Protein AF-A0A7E5WV47-F1 (afdb_monomer)

Structure (mmCIF, N/CA/C/O backbone):
data_AF-A0A7E5WV47-F1
#
_entry.id   AF-A0A7E5WV47-F1
#
loop_
_atom_site.group_PDB
_atom_site.id
_atom_site.type_symbol
_atom_site.label_atom_id
_atom_site.label_alt_id
_atom_site.label_comp_id
_atom_site.label_asym_id
_atom_site.label_entity_id
_atom_site.label_seq_id
_atom_site.pdbx_PDB_ins_code
_atom_site.Cartn_x
_atom_site.Cartn_y
_atom_site.Cartn_z
_atom_site.occupancy
_atom_site.B_iso_or_equiv
_atom_site.auth_seq_id
_atom_site.auth_comp_id
_atom_site.auth_asym_id
_atom_site.auth_atom_id
_atom_site.pdbx_PDB_model_num
ATOM 1 N N . MET A 1 1 ? 5.918 6.253 -35.287 1.00 53.53 1 MET A N 1
ATOM 2 C CA . MET A 1 1 ? 6.809 5.455 -34.422 1.00 53.53 1 MET A CA 1
ATOM 3 C C . MET A 1 1 ? 7.359 6.365 -33.346 1.00 53.53 1 MET A C 1
ATOM 5 O O . MET A 1 1 ? 7.856 7.435 -33.675 1.00 53.53 1 MET A O 1
ATOM 9 N N . SER A 1 2 ? 7.176 5.995 -32.082 1.00 70.31 2 SER A N 1
ATOM 10 C CA . SER A 1 2 ? 7.809 6.669 -30.947 1.00 70.31 2 SER A CA 1
ATOM 11 C C . SER A 1 2 ? 9.327 6.561 -31.100 1.00 70.31 2 SER A C 1
ATOM 13 O O . SER A 1 2 ? 9.823 5.461 -31.298 1.00 70.31 2 SER A O 1
ATOM 15 N N . ASP A 1 3 ? 10.063 7.667 -31.017 1.00 86.12 3 ASP A N 1
ATOM 16 C CA . ASP A 1 3 ? 11.532 7.622 -30.970 1.00 86.12 3 ASP A CA 1
ATOM 17 C C . ASP A 1 3 ? 11.979 7.031 -29.619 1.00 86.12 3 ASP A C 1
ATOM 19 O O . ASP A 1 3 ? 11.410 7.391 -28.580 1.00 86.12 3 ASP A O 1
ATOM 23 N N . ILE A 1 4 ? 12.997 6.165 -29.600 1.00 85.12 4 ILE A N 1
ATOM 24 C CA . ILE A 1 4 ? 13.515 5.497 -28.393 1.00 85.12 4 ILE A CA 1
ATOM 25 C C . ILE A 1 4 ? 13.884 6.516 -27.306 1.00 85.12 4 ILE A C 1
ATOM 27 O O . ILE A 1 4 ? 13.616 6.330 -26.118 1.00 85.12 4 ILE A O 1
ATOM 31 N N . LYS A 1 5 ? 14.371 7.692 -27.720 1.00 88.62 5 LYS A N 1
ATOM 32 C CA . LYS A 1 5 ? 14.681 8.817 -26.831 1.00 88.62 5 LYS A CA 1
ATOM 33 C C . LYS A 1 5 ? 13.447 9.350 -26.100 1.00 88.62 5 LYS A C 1
ATOM 35 O O . LYS A 1 5 ? 13.536 9.791 -24.953 1.00 88.62 5 LYS A O 1
ATOM 40 N N . SER A 1 6 ? 12.288 9.334 -26.756 1.00 91.62 6 SER A N 1
ATOM 41 C CA . SER A 1 6 ? 11.016 9.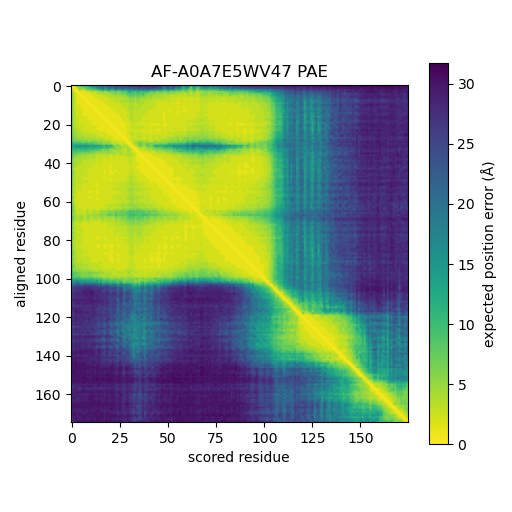731 -26.149 1.00 91.62 6 SER A CA 1
ATOM 42 C C . SER A 1 6 ? 10.522 8.697 -25.131 1.00 91.62 6 SER A C 1
ATOM 44 O O . SER A 1 6 ? 10.007 9.087 -24.080 1.00 91.62 6 SER A O 1
ATOM 46 N N . LEU A 1 7 ? 10.745 7.404 -25.390 1.00 92.44 7 LEU A N 1
ATOM 47 C CA . LEU A 1 7 ? 10.403 6.312 -24.475 1.00 92.44 7 LEU A CA 1
ATOM 48 C C . LEU A 1 7 ? 11.278 6.344 -23.218 1.00 92.44 7 LEU A C 1
ATOM 50 O O . LEU A 1 7 ? 10.746 6.317 -22.110 1.00 92.44 7 LEU A O 1
ATOM 54 N N . ILE A 1 8 ? 12.586 6.576 -23.366 1.00 92.88 8 ILE A N 1
ATOM 55 C CA . ILE A 1 8 ? 13.517 6.753 -22.237 1.00 92.88 8 ILE A CA 1
ATOM 56 C C . ILE A 1 8 ? 13.063 7.893 -21.311 1.00 92.88 8 ILE A C 1
ATOM 58 O O . ILE A 1 8 ? 13.056 7.748 -20.087 1.00 92.88 8 ILE A O 1
ATOM 62 N N . LYS A 1 9 ? 12.627 9.030 -21.874 1.00 95.00 9 LYS A N 1
ATOM 63 C CA . LYS A 1 9 ? 12.100 10.156 -21.078 1.00 95.00 9 LYS A CA 1
ATOM 64 C C . LYS A 1 9 ? 10.822 9.787 -20.323 1.00 95.00 9 LYS A C 1
ATOM 66 O O . LYS A 1 9 ? 10.674 10.150 -19.156 1.00 95.00 9 LYS A O 1
ATOM 71 N N . LYS A 1 10 ? 9.900 9.069 -20.970 1.00 95.25 10 LYS A N 1
ATOM 72 C CA . LYS A 1 10 ? 8.672 8.581 -20.325 1.00 95.25 10 LYS A CA 1
ATOM 73 C C . LYS A 1 10 ? 8.998 7.603 -19.190 1.00 95.25 10 LYS A C 1
ATOM 75 O O . LYS A 1 10 ? 8.472 7.777 -18.092 1.00 95.25 10 LYS A O 1
ATOM 80 N N . ARG A 1 11 ? 9.929 6.666 -19.403 1.00 95.31 11 ARG A N 1
ATOM 81 C CA . ARG A 1 11 ? 10.428 5.756 -18.362 1.00 95.31 11 ARG A CA 1
ATOM 82 C C . ARG A 1 11 ? 11.006 6.512 -17.172 1.00 95.31 11 ARG A C 1
ATOM 84 O O . ARG A 1 11 ? 10.647 6.227 -16.034 1.00 95.31 11 ARG A O 1
ATOM 91 N N . ALA A 1 12 ? 11.846 7.515 -17.420 1.00 95.38 12 ALA A N 1
ATOM 92 C CA . ALA A 1 12 ? 12.413 8.344 -16.359 1.00 95.38 12 ALA A CA 1
ATOM 93 C C . ALA A 1 12 ? 11.322 9.043 -15.526 1.00 95.38 12 ALA A C 1
ATOM 95 O O . ALA A 1 12 ? 11.417 9.097 -14.302 1.00 95.38 12 ALA A O 1
ATOM 96 N N . SER A 1 13 ? 10.249 9.519 -16.167 1.00 96.25 13 SER A N 1
ATOM 97 C CA . SER A 1 13 ? 9.098 10.104 -15.467 1.00 96.25 13 SER A CA 1
ATOM 98 C C . SER A 1 13 ? 8.360 9.087 -14.587 1.00 96.25 13 SER A C 1
ATOM 100 O O . SER A 1 13 ? 7.992 9.408 -13.456 1.00 96.25 13 SER A O 1
ATOM 102 N N . ILE A 1 14 ? 8.174 7.857 -15.071 1.00 96.25 14 ILE A N 1
ATOM 103 C CA . ILE A 1 14 ? 7.572 6.758 -14.305 1.00 96.25 14 ILE A CA 1
ATOM 104 C C . ILE A 1 14 ? 8.450 6.404 -13.093 1.00 96.25 14 ILE A C 1
ATOM 106 O O . ILE A 1 14 ? 7.949 6.389 -11.968 1.00 96.25 14 ILE A O 1
ATOM 110 N N . LYS A 1 15 ? 9.762 6.211 -13.293 1.00 96.75 15 LYS A N 1
ATOM 111 C CA . LYS A 1 15 ? 10.729 5.951 -12.209 1.00 96.75 15 LYS A CA 1
ATOM 112 C C . LYS A 1 15 ? 10.698 7.063 -11.156 1.00 96.75 15 LYS A C 1
ATOM 114 O O . LYS A 1 15 ? 10.634 6.774 -9.966 1.00 96.75 15 LYS A O 1
ATOM 119 N N . ALA A 1 16 ? 10.635 8.329 -11.575 1.00 96.94 16 ALA A N 1
ATOM 120 C CA . ALA A 1 16 ? 10.546 9.462 -10.655 1.00 96.94 16 ALA A CA 1
ATOM 121 C C . ALA A 1 16 ? 9.286 9.425 -9.772 1.00 96.94 16 ALA A C 1
ATOM 123 O O . ALA A 1 16 ? 9.362 9.742 -8.585 1.00 96.94 16 ALA A O 1
ATOM 124 N N . LYS A 1 17 ? 8.133 9.006 -10.312 1.00 96.69 17 LYS A N 1
ATOM 125 C CA . LYS A 1 17 ? 6.903 8.829 -9.518 1.00 96.69 17 LYS A CA 1
ATOM 126 C C . LYS A 1 17 ? 7.055 7.721 -8.476 1.00 96.69 17 LYS A C 1
ATOM 128 O O . LYS A 1 17 ? 6.617 7.899 -7.341 1.00 96.69 17 LYS A O 1
ATOM 133 N N . LEU A 1 18 ? 7.723 6.621 -8.830 1.00 96.69 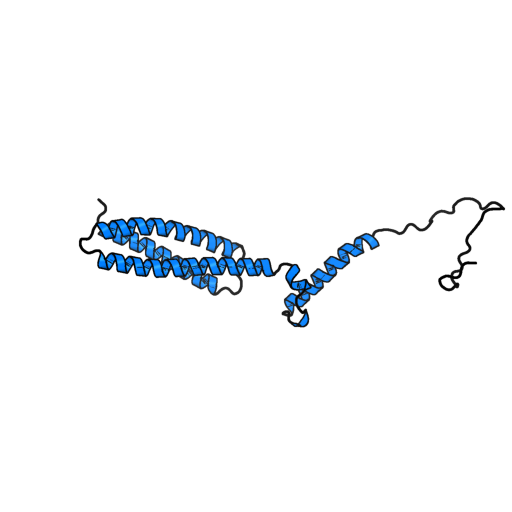18 LEU A N 1
ATOM 134 C CA . LEU A 1 18 ? 8.043 5.554 -7.882 1.00 96.69 18 LEU A CA 1
ATOM 135 C C . LEU A 1 18 ? 8.958 6.067 -6.755 1.00 96.69 18 LEU A C 1
ATOM 137 O O . LEU A 1 18 ? 8.697 5.815 -5.579 1.00 96.69 18 LEU A O 1
ATOM 141 N N . THR A 1 19 ? 9.975 6.869 -7.086 1.00 96.31 19 THR A N 1
ATOM 142 C CA . THR A 1 19 ? 10.854 7.509 -6.094 1.00 96.31 19 THR A CA 1
ATOM 143 C C . THR A 1 19 ? 10.090 8.460 -5.171 1.00 96.31 19 THR A C 1
ATOM 145 O O . THR A 1 19 ? 10.287 8.429 -3.959 1.00 96.31 19 THR A O 1
ATOM 148 N N . GLN A 1 20 ? 9.177 9.277 -5.706 1.00 96.38 20 GLN A N 1
ATOM 149 C CA . GLN A 1 20 ? 8.332 10.163 -4.895 1.00 96.38 20 GLN A CA 1
ATOM 150 C C . GLN A 1 20 ? 7.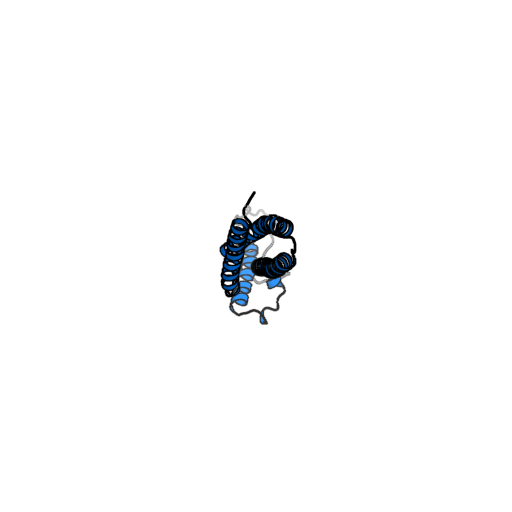454 9.377 -3.915 1.00 96.38 20 GLN A C 1
ATOM 152 O O . GLN A 1 20 ? 7.308 9.773 -2.756 1.00 96.38 20 GLN A O 1
ATOM 157 N N . PHE A 1 21 ? 6.898 8.246 -4.357 1.00 97.25 21 PHE A N 1
ATOM 158 C CA . PHE A 1 21 ? 6.126 7.363 -3.489 1.00 97.25 21 PHE A CA 1
ATOM 159 C C . PHE A 1 21 ? 6.990 6.719 -2.400 1.00 97.25 21 PHE A C 1
ATOM 161 O O . PHE A 1 21 ? 6.576 6.691 -1.243 1.00 97.25 21 PHE A O 1
ATOM 168 N N . SER A 1 22 ? 8.210 6.290 -2.735 1.00 96.25 22 SER A N 1
ATOM 169 C CA . SER A 1 22 ? 9.191 5.794 -1.761 1.00 96.25 22 SER A CA 1
ATOM 170 C C . SER A 1 22 ? 9.475 6.814 -0.658 1.00 96.25 22 SER A C 1
ATOM 172 O O . SER A 1 22 ? 9.344 6.502 0.527 1.00 96.25 22 SER A O 1
ATOM 174 N N . SER A 1 23 ? 9.771 8.063 -1.032 1.00 95.12 23 SER A N 1
ATOM 175 C CA . SER A 1 23 ? 10.005 9.149 -0.074 1.00 95.12 23 SER A CA 1
ATOM 176 C C . SER A 1 23 ? 8.803 9.379 0.841 1.00 95.12 23 SER A C 1
ATOM 178 O O . SER A 1 23 ? 8.969 9.519 2.051 1.00 95.12 23 SER A O 1
ATOM 180 N N . TYR A 1 24 ? 7.589 9.364 0.287 1.00 94.94 24 TYR A N 1
ATOM 181 C CA . TYR A 1 24 ? 6.367 9.486 1.079 1.00 94.94 24 TYR A CA 1
ATOM 182 C C . TYR A 1 24 ? 6.176 8.316 2.053 1.00 94.94 24 TYR A C 1
ATOM 184 O O . TYR A 1 24 ? 5.911 8.540 3.232 1.00 94.94 24 TYR A O 1
ATOM 192 N N . LEU A 1 25 ? 6.345 7.073 1.591 1.00 93.88 25 LEU A N 1
ATOM 193 C CA . LEU A 1 25 ? 6.210 5.895 2.449 1.00 93.88 25 LEU A CA 1
ATOM 194 C C . LEU A 1 25 ? 7.229 5.884 3.583 1.00 93.88 25 LEU A C 1
ATOM 196 O O . LEU A 1 25 ? 6.899 5.442 4.677 1.00 93.88 25 LEU A O 1
ATOM 200 N N . ASN A 1 26 ? 8.451 6.360 3.350 1.00 92.25 26 ASN A N 1
ATOM 201 C CA . ASN A 1 26 ? 9.454 6.447 4.409 1.00 92.25 26 ASN A CA 1
ATOM 202 C C . ASN A 1 26 ? 9.015 7.409 5.517 1.00 92.25 26 ASN A C 1
ATOM 204 O O . ASN A 1 26 ? 9.129 7.059 6.687 1.00 92.25 26 ASN A O 1
ATOM 208 N N . ILE A 1 27 ? 8.427 8.555 5.160 1.00 89.88 27 ILE A N 1
ATOM 209 C CA . ILE A 1 27 ? 7.837 9.485 6.135 1.00 89.88 27 ILE A CA 1
ATOM 210 C C . ILE A 1 27 ? 6.683 8.806 6.883 1.00 89.88 27 ILE A C 1
ATOM 212 O O . ILE A 1 27 ? 6.640 8.846 8.110 1.00 89.88 27 ILE A O 1
ATOM 216 N N . ALA A 1 28 ? 5.785 8.130 6.161 1.00 89.00 28 ALA A N 1
ATOM 217 C CA . ALA A 1 28 ? 4.640 7.440 6.756 1.00 89.00 28 ALA A CA 1
ATOM 218 C C . ALA A 1 28 ? 5.056 6.308 7.716 1.00 89.00 28 ALA A C 1
ATOM 220 O O . ALA A 1 28 ? 4.423 6.116 8.750 1.00 89.00 28 ALA A O 1
ATOM 221 N N . LYS A 1 29 ? 6.140 5.581 7.411 1.00 87.06 29 LYS A N 1
ATOM 222 C CA . LYS A 1 29 ? 6.719 4.541 8.281 1.00 87.06 29 LYS A CA 1
ATOM 223 C C . LYS A 1 29 ? 7.343 5.105 9.555 1.00 87.06 29 LYS A C 1
ATOM 225 O O . LYS A 1 29 ? 7.415 4.393 10.550 1.00 87.06 29 LYS A O 1
ATOM 230 N N . SER A 1 30 ? 7.834 6.342 9.520 1.00 84.31 30 SER A N 1
ATOM 231 C CA . SER A 1 30 ? 8.399 7.004 10.698 1.00 84.31 30 SER A CA 1
ATOM 232 C C . SER A 1 30 ? 7.331 7.481 11.686 1.00 84.31 30 SER A C 1
ATOM 234 O O . SER A 1 30 ? 7.669 7.815 12.819 1.00 84.31 30 SER A O 1
ATOM 236 N N . CYS A 1 31 ? 6.056 7.520 11.290 1.00 78.69 31 CYS A N 1
ATOM 237 C CA . CYS A 1 31 ? 4.961 7.859 12.191 1.00 78.69 31 CYS A CA 1
ATOM 238 C C . CYS A 1 31 ? 4.641 6.681 13.130 1.00 78.69 31 CYS A C 1
ATOM 240 O O . CYS A 1 31 ? 4.387 5.570 12.673 1.00 78.69 31 CYS A O 1
ATOM 242 N N . GLU A 1 32 ? 4.603 6.940 14.442 1.00 72.38 32 GLU A N 1
ATOM 243 C CA . GLU A 1 32 ? 4.303 5.929 15.474 1.00 72.38 32 GLU A CA 1
ATOM 244 C C . GLU A 1 32 ? 2.870 5.377 15.357 1.00 72.38 32 GLU A C 1
ATOM 246 O O . GLU A 1 32 ? 2.634 4.192 15.590 1.00 72.38 32 GLU A O 1
ATOM 251 N N . GLN A 1 33 ? 1.922 6.219 14.932 1.00 80.50 33 GLN A N 1
ATOM 252 C CA . GLN A 1 33 ? 0.541 5.833 14.660 1.00 80.50 33 GLN A CA 1
ATOM 253 C C . GLN A 1 33 ? 0.008 6.593 13.441 1.00 80.50 33 GLN A C 1
ATOM 255 O O . GLN A 1 33 ? 0.036 7.824 13.411 1.00 80.50 33 GLN A O 1
ATOM 260 N N . LEU A 1 34 ? -0.487 5.862 12.439 1.00 83.62 34 LEU A N 1
ATOM 261 C CA . LEU A 1 34 ? -1.130 6.469 11.275 1.00 83.62 34 LEU A CA 1
ATOM 262 C C . LEU A 1 34 ? -2.586 6.820 11.580 1.00 83.62 34 LEU A C 1
ATOM 264 O O . LEU A 1 34 ? -3.339 5.996 12.103 1.00 83.62 34 LEU A O 1
ATOM 268 N N . SER A 1 35 ? -2.987 8.037 11.216 1.00 85.31 35 SER A N 1
ATOM 269 C CA . SER A 1 35 ? -4.391 8.443 11.246 1.00 85.31 35 SER A CA 1
ATOM 270 C C . SER A 1 35 ? -5.185 7.758 10.132 1.00 85.31 35 SER A C 1
ATOM 272 O O . SER A 1 35 ? -4.630 7.363 9.107 1.00 85.31 35 SER A O 1
ATOM 274 N N . GLU A 1 36 ? -6.505 7.663 10.294 1.00 87.00 36 GLU A N 1
ATOM 275 C CA . GLU A 1 36 ? -7.397 7.103 9.268 1.00 87.00 36 GLU A CA 1
ATOM 276 C C . GLU A 1 36 ? -7.247 7.820 7.915 1.00 87.00 36 GLU A C 1
ATOM 278 O O . GLU A 1 36 ? -7.182 7.177 6.869 1.00 87.00 36 GLU A O 1
ATOM 283 N N . VAL A 1 37 ? -7.073 9.146 7.934 1.00 89.06 37 VAL A N 1
ATOM 284 C CA . VAL A 1 37 ? -6.830 9.949 6.726 1.00 89.06 37 VAL A CA 1
ATOM 285 C C . VAL A 1 37 ? -5.516 9.554 6.048 1.00 89.06 37 VAL A C 1
ATOM 287 O O . VAL A 1 37 ? -5.472 9.424 4.827 1.00 89.06 37 VAL A O 1
ATOM 290 N N . GLN A 1 38 ? -4.451 9.323 6.821 1.00 90.19 38 GLN A N 1
AT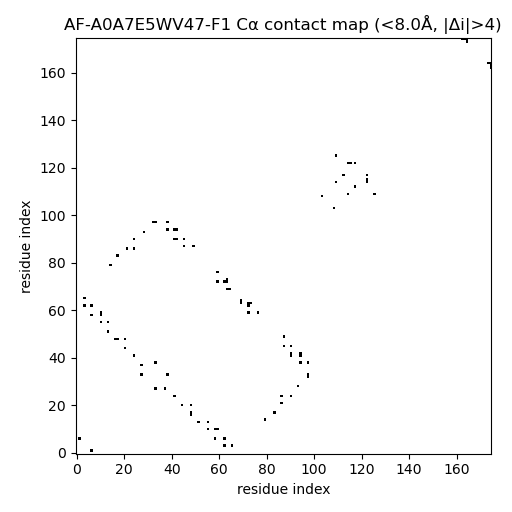OM 291 C CA . GLN A 1 38 ? -3.164 8.887 6.273 1.00 90.19 38 GLN A CA 1
ATOM 292 C C . GLN A 1 38 ? -3.243 7.471 5.692 1.00 90.19 38 GLN A C 1
ATOM 294 O O . GLN A 1 38 ? -2.632 7.207 4.662 1.00 90.19 38 GLN A O 1
ATOM 299 N N . ILE A 1 39 ? -4.020 6.571 6.303 1.00 91.31 39 ILE A N 1
ATOM 300 C CA . ILE A 1 39 ? -4.262 5.225 5.761 1.00 91.31 39 ILE A CA 1
ATOM 301 C C . ILE A 1 39 ? -4.923 5.324 4.379 1.00 91.31 39 ILE A C 1
ATOM 303 O O . ILE A 1 39 ? -4.433 4.724 3.421 1.00 91.31 39 ILE A O 1
ATOM 307 N N . VAL A 1 40 ? -5.979 6.133 4.255 1.00 93.00 40 VAL A N 1
ATOM 308 C CA . VAL A 1 40 ? -6.679 6.358 2.978 1.00 93.00 40 VAL A CA 1
ATOM 309 C C . VAL A 1 40 ? -5.761 7.010 1.937 1.00 93.00 40 VAL A C 1
ATOM 311 O O . VAL A 1 40 ? -5.787 6.639 0.764 1.00 93.00 40 VAL A O 1
ATOM 314 N N . GLU A 1 41 ? -4.907 7.954 2.341 1.00 94.31 41 GLU A N 1
ATOM 315 C CA . GLU A 1 41 ? -3.944 8.579 1.430 1.00 94.31 41 GLU A CA 1
ATOM 316 C C . GLU A 1 41 ? -2.916 7.565 0.895 1.00 94.31 41 GLU A C 1
ATOM 318 O O . GLU A 1 41 ? -2.640 7.541 -0.310 1.00 94.31 41 GLU A O 1
ATOM 323 N N . VAL A 1 42 ? -2.375 6.703 1.765 1.00 94.81 42 VAL A N 1
ATOM 324 C CA . VAL A 1 42 ? -1.454 5.629 1.364 1.00 94.81 42 VAL A CA 1
ATOM 325 C C . VAL A 1 42 ? -2.148 4.669 0.395 1.00 94.81 42 VAL A C 1
ATOM 327 O O . VAL A 1 42 ? -1.543 4.301 -0.609 1.00 94.81 42 VAL A O 1
ATOM 330 N N . GLU A 1 43 ? -3.410 4.308 0.638 1.00 95.94 43 GLU A N 1
ATOM 331 C CA . GLU A 1 43 ? -4.209 3.454 -0.256 1.00 95.94 43 GLU A CA 1
ATOM 332 C C . GLU A 1 43 ? -4.400 4.075 -1.641 1.00 95.94 43 GLU A C 1
ATOM 334 O O . GLU A 1 43 ? -4.168 3.418 -2.658 1.00 95.94 43 GLU A O 1
ATOM 339 N N . TYR A 1 44 ? -4.759 5.358 -1.701 1.00 95.69 44 TYR A N 1
ATOM 340 C CA . TYR A 1 44 ? -4.937 6.060 -2.969 1.00 95.69 44 TYR A CA 1
ATOM 341 C C . TYR A 1 44 ? -3.631 6.145 -3.773 1.00 95.69 44 TYR A C 1
ATOM 343 O O . TYR A 1 44 ? -3.602 5.892 -4.985 1.00 95.69 44 TYR A O 1
ATOM 351 N N . ARG A 1 45 ? -2.523 6.477 -3.099 1.00 97.06 45 ARG A N 1
ATOM 352 C CA . ARG A 1 45 ? -1.197 6.524 -3.729 1.00 97.06 45 ARG A CA 1
ATOM 353 C C . ARG A 1 45 ? -0.743 5.134 -4.176 1.00 97.06 45 ARG A C 1
ATOM 355 O O . ARG A 1 45 ? -0.215 5.018 -5.278 1.00 97.06 45 ARG A O 1
ATOM 362 N N . LEU A 1 46 ? -0.995 4.094 -3.380 1.00 97.06 46 LEU A N 1
ATOM 363 C CA . LEU A 1 46 ? -0.699 2.706 -3.736 1.00 97.06 46 LEU A CA 1
ATOM 364 C C . LEU A 1 46 ? -1.440 2.292 -5.009 1.00 97.06 46 LEU A C 1
ATOM 366 O O . LEU A 1 46 ? -0.796 1.854 -5.956 1.00 97.06 46 LEU A O 1
ATOM 370 N N . ASN A 1 47 ? -2.752 2.528 -5.080 1.00 96.94 47 ASN A N 1
ATOM 371 C CA . ASN A 1 47 ? -3.538 2.245 -6.281 1.00 96.94 47 ASN A CA 1
ATOM 372 C C . ASN A 1 47 ? -3.009 3.020 -7.504 1.00 96.94 47 ASN A C 1
ATOM 374 O O . ASN A 1 47 ? -2.955 2.504 -8.618 1.00 96.94 47 ASN A O 1
ATOM 378 N N . THR A 1 48 ? -2.562 4.264 -7.314 1.00 96.25 48 THR A N 1
ATOM 379 C CA . THR A 1 48 ? -1.941 5.047 -8.397 1.00 96.25 48 THR A CA 1
ATOM 380 C C . THR A 1 48 ? -0.645 4.403 -8.903 1.00 96.25 48 THR A C 1
ATOM 382 O O . THR A 1 48 ? -0.378 4.438 -10.104 1.00 96.25 48 THR A O 1
ATOM 385 N N . ILE A 1 49 ? 0.158 3.827 -8.004 1.00 96.69 49 ILE A N 1
ATOM 386 C CA . ILE A 1 49 ? 1.410 3.136 -8.332 1.00 96.69 49 ILE A CA 1
ATOM 387 C C . ILE A 1 49 ? 1.151 1.779 -8.991 1.00 96.69 49 ILE A C 1
ATOM 389 O O . ILE A 1 49 ? 1.828 1.458 -9.963 1.00 96.69 49 ILE A O 1
ATOM 393 N N . GLU A 1 50 ? 0.140 1.034 -8.545 1.00 96.00 50 GLU A N 1
ATOM 394 C CA . GLU A 1 50 ? -0.284 -0.221 -9.181 1.00 96.00 50 GLU A CA 1
ATOM 395 C C . GLU A 1 50 ? -0.710 0.021 -10.640 1.00 96.00 50 GLU A C 1
ATOM 397 O O . GLU A 1 50 ? -0.153 -0.581 -11.550 1.00 96.00 50 GLU A O 1
ATOM 402 N N . ASN A 1 51 ? -1.558 1.024 -10.899 1.00 94.62 51 ASN A N 1
ATOM 403 C CA . ASN A 1 51 ? -1.943 1.411 -12.268 1.00 94.62 51 ASN A CA 1
ATOM 404 C C . ASN A 1 51 ? -0.782 1.985 -13.111 1.00 94.62 51 ASN A C 1
ATOM 406 O O . ASN A 1 51 ? -0.887 2.136 -14.332 1.00 94.62 51 ASN A O 1
ATOM 410 N N . LEU A 1 52 ? 0.299 2.429 -12.468 1.00 94.75 52 LEU A N 1
ATOM 411 C CA . LEU A 1 52 ? 1.488 2.944 -13.143 1.00 94.75 52 LEU A CA 1
ATOM 412 C C . LEU A 1 52 ? 2.410 1.809 -13.598 1.00 94.75 52 LEU A C 1
ATOM 414 O O . LEU A 1 52 ? 3.102 1.997 -14.599 1.00 94.75 52 LEU A O 1
ATOM 418 N N . TYR A 1 53 ? 2.381 0.655 -12.925 1.00 96.62 53 TYR A N 1
ATOM 419 C CA . TYR A 1 53 ? 3.118 -0.534 -13.344 1.00 96.62 53 TYR A CA 1
ATOM 420 C C . TYR A 1 53 ? 2.645 -1.033 -14.709 1.00 96.62 53 TYR A C 1
ATOM 422 O O . TYR A 1 53 ? 3.476 -1.189 -15.593 1.00 96.62 53 TYR A O 1
ATOM 430 N N . ASP A 1 54 ? 1.334 -1.123 -14.948 1.00 95.19 54 ASP A N 1
ATOM 431 C CA . ASP A 1 54 ? 0.802 -1.547 -16.255 1.00 95.19 54 ASP A CA 1
ATOM 432 C C . ASP A 1 54 ? 1.295 -0.644 -17.402 1.00 95.19 54 ASP A C 1
ATOM 434 O O . ASP A 1 54 ? 1.609 -1.093 -18.501 1.00 95.19 54 ASP A O 1
ATOM 438 N N . LYS A 1 55 ? 1.420 0.665 -17.140 1.00 94.69 55 LYS A N 1
ATOM 439 C CA . LYS A 1 55 ? 1.951 1.630 -18.120 1.00 94.69 55 LYS A CA 1
ATOM 440 C C . LYS A 1 55 ? 3.453 1.482 -18.330 1.00 94.69 55 LYS A C 1
ATOM 442 O O . LYS A 1 55 ? 3.943 1.806 -19.409 1.00 94.69 55 LYS A O 1
ATOM 447 N N . TYR A 1 56 ? 4.178 1.093 -17.286 1.00 97.00 56 TYR A N 1
ATOM 448 C CA . TYR A 1 56 ? 5.602 0.810 -17.368 1.00 97.00 56 TYR A CA 1
ATOM 449 C C . TYR A 1 56 ? 5.856 -0.475 -18.149 1.00 97.00 56 TYR A C 1
ATOM 451 O O . TYR A 1 56 ? 6.697 -0.456 -19.034 1.00 97.00 56 TYR A O 1
ATOM 459 N N . ASP A 1 57 ? 5.110 -1.540 -17.859 1.00 97.06 57 ASP A N 1
ATOM 460 C CA . ASP A 1 57 ? 5.268 -2.859 -18.469 1.00 97.06 57 ASP A CA 1
ATOM 461 C C . ASP A 1 57 ? 5.111 -2.804 -19.992 1.00 97.06 57 ASP A C 1
ATOM 463 O O . ASP A 1 57 ? 6.002 -3.225 -20.730 1.00 97.06 57 ASP A O 1
ATOM 467 N N . VAL A 1 58 ? 4.044 -2.154 -20.471 1.00 96.06 58 VAL A N 1
ATOM 468 C CA . VAL A 1 58 ? 3.838 -1.919 -21.909 1.00 96.06 58 VAL A CA 1
ATOM 469 C C . VAL A 1 58 ? 4.992 -1.110 -22.503 1.00 96.06 58 VAL A C 1
ATOM 471 O O . VAL A 1 58 ? 5.558 -1.485 -23.523 1.00 96.06 58 VAL A O 1
ATOM 474 N N . LEU A 1 59 ? 5.387 -0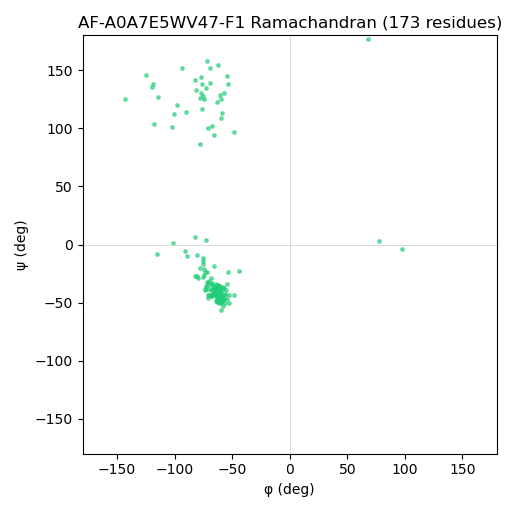.015 -21.846 1.00 95.94 59 LEU A N 1
ATOM 475 C CA . LEU A 1 59 ? 6.464 0.845 -22.335 1.00 95.94 59 LEU A CA 1
ATOM 476 C C . LEU A 1 59 ? 7.815 0.123 -22.385 1.00 95.94 59 LEU A C 1
ATOM 478 O O . LEU A 1 59 ? 8.601 0.375 -23.293 1.00 95.94 59 LEU A O 1
ATOM 482 N N . GLN A 1 60 ? 8.111 -0.711 -21.394 1.00 96.38 60 GLN A N 1
ATOM 483 C CA . GLN A 1 60 ? 9.374 -1.427 -21.293 1.00 96.38 60 GLN A CA 1
ATOM 484 C C . GLN A 1 60 ? 9.427 -2.563 -22.320 1.00 96.38 60 GLN A C 1
ATOM 486 O O . GLN A 1 60 ? 10.456 -2.718 -22.968 1.00 96.38 60 GLN A O 1
ATOM 491 N N . THR A 1 61 ? 8.306 -3.249 -22.555 1.00 96.38 61 THR A N 1
ATOM 492 C CA . THR A 1 61 ? 8.157 -4.232 -23.641 1.00 96.38 61 THR A CA 1
ATOM 493 C C . THR A 1 61 ? 8.389 -3.580 -25.007 1.00 96.38 61 THR A C 1
ATOM 495 O O . THR A 1 61 ? 9.222 -4.052 -25.776 1.00 96.38 61 THR A O 1
ATOM 498 N N . ASP A 1 62 ? 7.772 -2.419 -25.270 1.00 94.69 62 ASP A N 1
ATOM 499 C CA . ASP A 1 62 ? 8.020 -1.650 -26.501 1.00 94.69 62 ASP A CA 1
ATOM 500 C C . ASP A 1 62 ? 9.513 -1.289 -26.664 1.00 94.69 62 ASP A C 1
ATOM 502 O O . ASP A 1 62 ? 10.037 -1.251 -27.776 1.00 94.69 62 ASP A O 1
ATOM 506 N N . MET A 1 63 ? 10.213 -0.978 -25.565 1.00 93.69 63 MET A N 1
ATOM 507 C CA . MET A 1 63 ? 11.645 -0.655 -25.595 1.00 93.69 63 MET A CA 1
ATOM 508 C C . MET A 1 63 ? 12.527 -1.885 -25.834 1.00 93.69 63 MET A C 1
ATOM 510 O O . MET A 1 63 ? 13.549 -1.755 -26.502 1.00 93.69 63 MET A O 1
ATOM 514 N N . GLU A 1 64 ? 12.155 -3.043 -25.292 1.00 95.25 64 GLU A N 1
ATOM 515 C CA . GLU A 1 64 ? 12.844 -4.323 -25.493 1.00 95.25 64 GLU A CA 1
ATOM 516 C C . GLU A 1 64 ? 12.749 -4.779 -26.955 1.00 95.25 64 GLU A C 1
ATOM 518 O O . GLU A 1 64 ? 13.742 -5.230 -27.515 1.00 95.25 64 GLU A O 1
ATOM 523 N N . GLU A 1 65 ? 11.597 -4.580 -27.602 1.00 94.25 65 GLU A N 1
ATOM 524 C CA . GLU A 1 65 ? 11.383 -4.929 -29.014 1.00 94.25 65 GLU A CA 1
ATOM 525 C C . GLU A 1 65 ? 12.089 -3.985 -30.004 1.00 94.25 65 GLU A C 1
ATOM 527 O O . GLU A 1 65 ? 12.359 -4.361 -31.144 1.00 94.25 65 GLU A O 1
ATOM 532 N N . MET A 1 66 ? 12.382 -2.744 -29.599 1.00 91.62 66 MET A N 1
ATOM 533 C CA . MET A 1 66 ? 13.020 -1.743 -30.467 1.00 91.62 66 MET A CA 1
ATOM 534 C C . MET A 1 66 ? 14.543 -1.891 -30.594 1.00 91.62 66 MET A C 1
ATOM 536 O O . MET A 1 66 ? 15.144 -1.168 -31.392 1.00 91.62 66 MET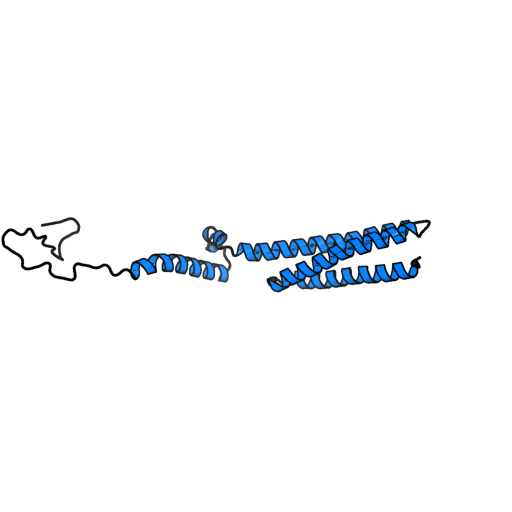 A O 1
ATOM 540 N N . VAL A 1 67 ? 15.178 -2.758 -29.801 1.00 91.12 67 VAL A N 1
ATOM 541 C CA . VAL A 1 67 ? 16.641 -2.894 -29.733 1.00 91.12 67 VAL A CA 1
ATOM 542 C C . VAL A 1 67 ? 17.057 -4.304 -30.145 1.00 91.12 67 VAL A C 1
ATOM 544 O O . VAL A 1 67 ? 16.442 -5.278 -29.727 1.00 91.12 67 VAL A O 1
ATOM 547 N N . ASP A 1 68 ? 18.133 -4.417 -30.929 1.00 91.38 68 ASP A N 1
ATOM 548 C CA . ASP A 1 68 ? 18.657 -5.715 -31.384 1.00 91.38 68 ASP A CA 1
ATOM 549 C C . ASP A 1 68 ? 19.171 -6.590 -30.221 1.00 91.38 68 ASP A C 1
ATOM 551 O O . ASP A 1 68 ? 19.022 -7.810 -30.243 1.00 91.38 68 ASP A O 1
ATOM 555 N N . ASP A 1 69 ? 19.762 -5.963 -29.197 1.00 94.44 69 ASP A N 1
ATOM 556 C CA . ASP A 1 69 ? 20.169 -6.594 -27.936 1.00 94.44 69 ASP A CA 1
ATOM 557 C C . ASP A 1 69 ? 19.410 -5.976 -26.739 1.00 94.44 69 ASP A C 1
ATOM 559 O O . ASP A 1 69 ? 19.747 -4.875 -26.287 1.00 94.44 69 ASP A O 1
ATOM 563 N N . PRO A 1 70 ? 18.394 -6.667 -26.192 1.00 93.69 70 PRO A N 1
ATOM 564 C CA . PRO A 1 70 ? 17.597 -6.169 -25.076 1.00 93.69 70 PRO A CA 1
ATOM 565 C C . PRO A 1 70 ? 18.225 -6.388 -23.688 1.00 93.69 70 PRO A C 1
ATOM 567 O O . PRO A 1 70 ? 17.582 -6.077 -22.685 1.00 93.69 70 PRO A O 1
ATOM 570 N N . SER A 1 71 ? 19.471 -6.870 -23.583 1.00 94.81 71 SER A N 1
ATOM 571 C CA . SER A 1 71 ? 20.115 -7.195 -22.296 1.00 94.81 71 SER A CA 1
ATOM 572 C C . SER A 1 71 ? 20.079 -6.045 -21.276 1.00 94.81 71 SER A C 1
ATOM 574 O O . SER A 1 71 ? 19.744 -6.253 -20.108 1.00 94.81 71 SER A O 1
ATOM 576 N N . GLU A 1 72 ? 20.355 -4.810 -21.706 1.00 93.38 72 GLU A N 1
ATOM 577 C CA . GLU A 1 72 ? 20.269 -3.630 -20.831 1.00 93.38 72 GLU A CA 1
ATOM 578 C C . GLU A 1 72 ? 18.826 -3.297 -20.424 1.00 93.38 72 GLU A C 1
ATOM 580 O O . GLU A 1 72 ? 18.582 -2.827 -19.311 1.00 93.38 72 GLU A O 1
ATOM 585 N N . GLN A 1 73 ? 17.853 -3.538 -21.309 1.00 94.31 73 GLN A N 1
ATOM 586 C CA . GLN A 1 73 ? 16.444 -3.279 -21.013 1.00 94.31 73 GLN A CA 1
ATOM 587 C C . GLN A 1 73 ? 15.903 -4.279 -19.987 1.00 94.31 73 GLN A C 1
ATOM 589 O O . GLN A 1 73 ? 15.185 -3.873 -19.074 1.00 94.31 73 GLN A O 1
ATOM 594 N N . TYR A 1 74 ? 16.312 -5.545 -20.058 1.00 96.12 74 TYR A N 1
ATOM 595 C CA . TYR A 1 74 ? 15.969 -6.538 -19.040 1.00 96.12 74 TYR A CA 1
ATOM 596 C C . TYR A 1 74 ? 16.562 -6.197 -17.671 1.00 96.12 74 TYR A C 1
ATOM 598 O O . TYR A 1 74 ? 15.854 -6.269 -16.668 1.00 96.12 74 TYR A O 1
ATOM 606 N N . ALA A 1 75 ? 17.820 -5.749 -17.621 1.00 97.00 75 ALA A N 1
ATOM 607 C CA . ALA A 1 75 ? 18.437 -5.306 -16.370 1.00 97.00 75 ALA A CA 1
ATOM 608 C C . ALA A 1 75 ? 17.705 -4.092 -15.761 1.00 97.00 75 ALA A C 1
ATOM 610 O O . ALA A 1 75 ? 17.481 -4.026 -14.551 1.00 97.00 75 ALA A O 1
ATOM 611 N N . GLU A 1 76 ? 17.280 -3.137 -16.595 1.00 95.75 76 GLU A N 1
ATOM 612 C CA . GLU A 1 76 ? 16.463 -1.999 -16.153 1.00 95.75 76 GLU A CA 1
ATOM 613 C C . GLU A 1 76 ? 15.088 -2.428 -15.621 1.00 95.75 76 GLU A C 1
ATOM 615 O O . GLU A 1 76 ? 14.623 -1.859 -14.627 1.00 95.75 76 GLU A O 1
ATOM 620 N N . ARG A 1 77 ? 14.449 -3.419 -16.259 1.00 97.12 77 ARG A N 1
ATOM 621 C CA . ARG A 1 77 ? 13.181 -4.004 -15.802 1.00 97.12 77 ARG A CA 1
ATOM 622 C C . ARG A 1 77 ? 13.336 -4.646 -14.432 1.00 97.12 77 ARG A C 1
ATOM 624 O O . ARG A 1 77 ? 12.570 -4.322 -13.527 1.00 97.12 77 ARG A O 1
ATOM 631 N N . GLU A 1 78 ? 14.351 -5.486 -14.262 1.00 97.56 78 GLU A N 1
ATOM 632 C CA . GLU A 1 78 ? 14.614 -6.184 -13.002 1.00 97.56 78 GLU A CA 1
ATOM 633 C C . GLU A 1 78 ? 14.815 -5.197 -11.839 1.00 97.56 78 GLU A C 1
ATOM 635 O O . GLU A 1 78 ? 14.188 -5.328 -10.783 1.00 97.56 78 GLU A O 1
ATOM 640 N N . GLU A 1 79 ? 15.635 -4.159 -12.035 1.00 96.62 79 GLU A N 1
ATOM 641 C CA . GLU A 1 79 ? 15.886 -3.158 -10.994 1.00 96.62 79 GLU A CA 1
ATOM 642 C C . GLU A 1 79 ? 14.626 -2.337 -10.672 1.00 96.62 79 GLU A C 1
ATOM 644 O O . GLU A 1 79 ? 14.347 -2.050 -9.503 1.00 96.62 79 GLU A O 1
ATOM 649 N N . PHE A 1 80 ? 13.826 -1.981 -11.682 1.00 97.31 80 PHE A N 1
ATOM 650 C CA . PHE A 1 80 ? 12.555 -1.292 -11.462 1.00 97.31 80 PHE A CA 1
ATOM 651 C C . PHE A 1 80 ? 11.559 -2.159 -10.684 1.00 97.31 80 PHE A C 1
ATOM 653 O O . PHE A 1 80 ? 10.979 -1.693 -9.701 1.00 97.31 80 PHE A O 1
ATOM 660 N N . GLU A 1 81 ? 11.376 -3.414 -11.090 1.00 97.69 81 GLU A N 1
ATOM 661 C CA . GLU A 1 81 ? 10.438 -4.351 -10.470 1.00 97.69 81 GLU A CA 1
ATOM 662 C C . GLU A 1 81 ? 10.802 -4.651 -9.024 1.00 97.69 81 GLU A C 1
ATOM 664 O O . GLU A 1 81 ? 9.944 -4.612 -8.139 1.00 97.69 81 GLU A O 1
ATOM 669 N N . LYS A 1 82 ? 12.090 -4.853 -8.750 1.00 97.56 82 LYS A N 1
ATOM 670 C CA . LYS A 1 82 ? 12.600 -5.011 -7.390 1.00 97.56 82 LYS A CA 1
ATOM 671 C C . LYS A 1 82 ? 12.203 -3.836 -6.496 1.00 97.56 82 LYS A C 1
ATOM 673 O O . LYS A 1 82 ? 11.725 -4.043 -5.376 1.00 97.56 82 LYS A O 1
ATOM 678 N N . GLN A 1 83 ? 12.375 -2.603 -6.976 1.00 96.56 83 GLN A N 1
ATOM 679 C CA . GLN A 1 83 ? 11.974 -1.407 -6.231 1.00 96.56 83 GLN A CA 1
ATOM 680 C C . GLN A 1 83 ? 10.449 -1.317 -6.086 1.00 96.56 83 GLN A C 1
ATOM 682 O O . GLN A 1 83 ? 9.950 -1.051 -4.990 1.00 96.56 83 GLN A O 1
ATOM 687 N N . TYR A 1 84 ? 9.707 -1.574 -7.162 1.00 97.75 84 TYR A N 1
ATOM 688 C CA . TYR A 1 84 ? 8.249 -1.531 -7.191 1.00 97.75 84 TYR A CA 1
ATOM 689 C C . TYR A 1 84 ? 7.621 -2.517 -6.201 1.00 97.75 84 TYR A C 1
ATOM 691 O O . TYR A 1 84 ? 6.882 -2.098 -5.307 1.00 97.75 84 TYR A O 1
ATOM 699 N N . TYR A 1 85 ? 7.953 -3.806 -6.296 1.00 97.88 85 TYR A N 1
ATOM 700 C CA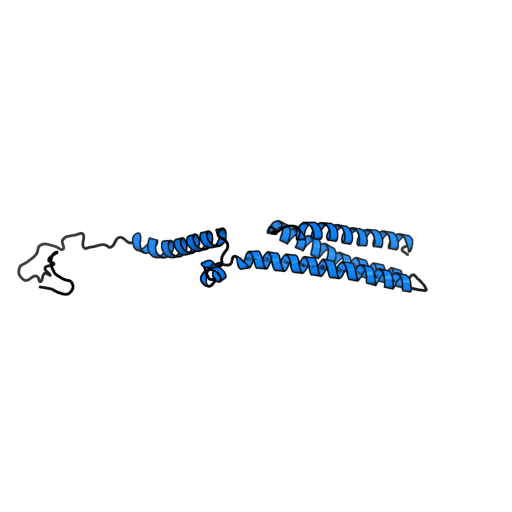 . TYR A 1 85 ? 7.355 -4.838 -5.451 1.00 97.88 85 TYR A CA 1
ATOM 701 C C . TYR A 1 85 ? 7.707 -4.647 -3.976 1.00 97.88 85 TYR A C 1
ATOM 703 O O . TYR A 1 85 ? 6.844 -4.818 -3.113 1.00 97.88 85 TYR A O 1
ATOM 711 N N . SER A 1 86 ? 8.936 -4.212 -3.678 1.00 97.19 86 SER A N 1
ATOM 712 C CA . SER A 1 86 ? 9.344 -3.853 -2.316 1.00 97.19 86 SER A CA 1
ATOM 713 C C . SER A 1 86 ? 8.475 -2.728 -1.734 1.00 97.19 86 SER A C 1
ATOM 715 O O . SER A 1 86 ? 7.984 -2.829 -0.605 1.00 97.19 86 SER A O 1
ATOM 717 N N . LEU A 1 87 ? 8.211 -1.673 -2.513 1.00 96.50 87 LEU A N 1
ATOM 718 C CA . LEU A 1 87 ? 7.383 -0.542 -2.081 1.00 96.50 87 LEU A CA 1
ATOM 719 C C . LEU A 1 87 ? 5.904 -0.906 -1.942 1.00 96.50 87 LEU A C 1
ATOM 721 O O . LEU A 1 87 ? 5.282 -0.529 -0.947 1.00 96.50 87 LEU A O 1
ATOM 725 N N . VAL A 1 88 ? 5.347 -1.656 -2.894 1.00 97.69 88 VAL A N 1
ATOM 726 C CA . VAL A 1 88 ? 3.955 -2.131 -2.852 1.00 97.69 88 VAL A CA 1
ATOM 727 C C . VAL A 1 88 ? 3.727 -3.013 -1.627 1.00 97.69 88 VAL A C 1
ATOM 729 O O . VAL A 1 88 ? 2.778 -2.789 -0.871 1.00 97.69 88 VAL A O 1
ATOM 732 N N . ALA A 1 89 ? 4.620 -3.974 -1.377 1.00 97.31 89 ALA A N 1
ATOM 733 C CA . ALA A 1 89 ? 4.541 -4.838 -0.204 1.00 97.31 89 ALA A CA 1
ATOM 734 C C . ALA A 1 89 ? 4.612 -4.024 1.095 1.00 97.31 89 ALA A C 1
ATOM 736 O O . ALA A 1 89 ? 3.785 -4.210 1.992 1.00 97.31 89 ALA A O 1
ATOM 737 N N . ALA A 1 90 ? 5.546 -3.072 1.174 1.00 95.94 90 ALA A N 1
ATOM 738 C CA . ALA A 1 90 ? 5.688 -2.209 2.338 1.00 95.94 90 ALA A CA 1
ATOM 739 C C . ALA A 1 90 ? 4.443 -1.339 2.591 1.00 95.94 90 ALA A C 1
ATOM 741 O O . ALA A 1 90 ? 4.018 -1.209 3.739 1.00 95.94 90 ALA A O 1
ATOM 742 N N . ALA A 1 91 ? 3.837 -0.769 1.545 1.00 96.44 91 ALA A N 1
ATOM 743 C CA . ALA A 1 91 ? 2.606 0.012 1.657 1.00 96.44 91 ALA A CA 1
ATOM 744 C C . ALA A 1 91 ? 1.436 -0.840 2.164 1.00 96.44 91 ALA A C 1
ATOM 746 O O . ALA A 1 91 ? 0.765 -0.464 3.126 1.00 96.44 91 ALA A O 1
ATOM 747 N N . ARG A 1 92 ? 1.222 -2.019 1.562 1.00 96.44 92 ARG A N 1
ATOM 748 C CA . ARG A 1 92 ? 0.155 -2.951 1.962 1.00 96.44 92 ARG A CA 1
ATOM 749 C C . ARG A 1 92 ? 0.317 -3.408 3.409 1.00 96.44 92 ARG A C 1
ATOM 751 O O . ARG A 1 92 ? -0.661 -3.452 4.155 1.00 96.44 92 ARG A O 1
ATOM 758 N N . GLN A 1 93 ? 1.546 -3.715 3.824 1.00 94.38 93 GLN A N 1
ATOM 759 C CA . GLN A 1 93 ? 1.842 -4.097 5.203 1.00 94.38 93 GLN A CA 1
ATOM 760 C C . GLN A 1 93 ? 1.545 -2.954 6.180 1.00 94.38 93 GLN A C 1
ATOM 762 O O . GLN A 1 93 ? 0.927 -3.189 7.218 1.00 94.38 93 GLN A O 1
ATOM 767 N N . LEU A 1 94 ? 1.937 -1.726 5.838 1.00 92.50 94 LEU A N 1
ATOM 768 C CA . LEU A 1 94 ? 1.683 -0.536 6.647 1.00 92.50 94 LEU A CA 1
ATOM 769 C C . LEU A 1 94 ? 0.176 -0.287 6.822 1.00 92.50 94 LEU A C 1
ATOM 771 O O . LEU A 1 94 ? -0.279 -0.121 7.952 1.00 92.50 94 LEU A O 1
ATOM 775 N N . ILE A 1 95 ? -0.611 -0.376 5.744 1.00 92.69 95 ILE A N 1
ATOM 776 C CA . ILE A 1 95 ? -2.079 -0.271 5.793 1.00 92.69 95 ILE A CA 1
ATOM 777 C C . ILE A 1 95 ? -2.683 -1.377 6.670 1.00 92.69 95 ILE A C 1
ATOM 779 O O . ILE A 1 95 ? -3.484 -1.101 7.563 1.00 92.69 95 ILE A O 1
ATOM 783 N N . SER A 1 96 ? -2.284 -2.635 6.448 1.00 91.44 96 SER A N 1
ATOM 784 C CA . SER A 1 96 ? -2.767 -3.784 7.227 1.00 91.44 96 SER A CA 1
ATOM 785 C C . SER A 1 96 ? -2.485 -3.606 8.719 1.00 91.44 96 SER A C 1
ATOM 787 O O . SER A 1 96 ? -3.369 -3.820 9.546 1.00 91.44 96 SER A O 1
ATOM 789 N N . ASN A 1 97 ? -1.266 -3.206 9.079 1.00 89.00 97 ASN A N 1
ATOM 790 C CA . ASN A 1 97 ? -0.875 -3.014 10.471 1.00 89.00 97 ASN A CA 1
ATOM 791 C C . ASN A 1 97 ? -1.636 -1.852 11.114 1.00 89.00 97 ASN A C 1
ATOM 793 O O . ASN A 1 97 ? -2.135 -2.007 12.226 1.00 89.00 97 ASN A O 1
ATOM 797 N N . ALA A 1 98 ? -1.794 -0.730 10.409 1.00 87.44 98 ALA A N 1
ATOM 798 C CA . ALA A 1 98 ? -2.537 0.423 10.909 1.00 87.44 98 ALA A CA 1
ATOM 799 C C . ALA A 1 98 ? -4.025 0.093 11.135 1.00 87.44 98 ALA A C 1
ATOM 801 O O . ALA A 1 98 ? -4.585 0.405 12.186 1.00 87.44 98 ALA A O 1
ATOM 802 N N . ARG A 1 99 ? -4.653 -0.643 10.208 1.00 85.62 99 ARG A N 1
ATOM 803 C CA . ARG A 1 99 ? -6.032 -1.135 10.369 1.00 85.62 99 ARG A CA 1
ATOM 804 C C . ARG A 1 99 ? -6.154 -2.163 11.496 1.00 85.62 99 ARG A C 1
ATOM 806 O O . ARG A 1 99 ? -7.121 -2.122 12.248 1.00 85.62 99 ARG A O 1
ATOM 813 N N . LYS A 1 100 ? -5.170 -3.054 11.665 1.00 83.31 100 LYS A N 1
ATOM 814 C CA . LYS A 1 100 ? -5.116 -3.985 12.806 1.00 83.31 100 LYS A CA 1
ATOM 815 C C . LYS A 1 100 ? -4.955 -3.258 14.133 1.00 83.31 100 LYS A C 1
ATOM 817 O O . LYS A 1 100 ? -5.571 -3.681 15.094 1.00 83.31 100 LYS A O 1
ATOM 822 N N . GLN A 1 101 ? -4.196 -2.168 14.205 1.00 75.00 101 GLN A N 1
ATOM 823 C CA . GLN A 1 101 ? -4.114 -1.343 15.415 1.00 75.00 101 GLN A CA 1
ATOM 824 C C . GLN A 1 101 ? -5.433 -0.609 15.698 1.00 75.00 101 GLN A C 1
ATOM 826 O O . GLN A 1 101 ? -5.865 -0.552 16.848 1.00 75.00 101 GLN A O 1
ATOM 831 N N . ALA A 1 102 ? -6.115 -0.112 14.661 1.00 69.38 102 ALA A N 1
ATOM 832 C CA . ALA A 1 102 ? -7.453 0.464 14.797 1.00 69.38 102 ALA A CA 1
ATOM 833 C C . ALA A 1 102 ? -8.487 -0.585 15.254 1.00 69.38 102 ALA A C 1
ATOM 835 O O . ALA A 1 102 ? -9.326 -0.299 16.104 1.00 69.38 102 ALA A O 1
ATOM 836 N N . SER A 1 103 ? -8.378 -1.820 14.752 1.00 63.94 103 SER A N 1
ATOM 837 C CA . SER A 1 103 ? -9.237 -2.948 15.123 1.00 63.94 103 SER A CA 1
ATOM 838 C C . SER A 1 103 ? -8.836 -3.617 16.442 1.00 63.94 103 SER A C 1
ATOM 840 O O . SER A 1 103 ? -9.701 -4.176 17.097 1.00 63.94 103 SER A O 1
ATOM 842 N N . GLY A 1 104 ? -7.572 -3.573 16.864 1.00 51.16 104 GLY A N 1
ATOM 843 C CA . GLY A 1 104 ? -7.067 -4.097 18.145 1.00 51.16 104 GLY A CA 1
ATOM 844 C C . GLY A 1 104 ? -7.434 -3.208 19.337 1.00 51.16 104 GLY A C 1
ATOM 845 O O . GLY A 1 104 ? -7.384 -3.626 20.485 1.00 51.16 104 GLY A O 1
ATOM 846 N N . ASN A 1 105 ? -7.933 -1.997 19.071 1.00 52.62 105 ASN A N 1
ATOM 847 C CA . ASN A 1 105 ? -8.738 -1.240 20.032 1.00 52.62 105 ASN A CA 1
ATOM 848 C C . ASN A 1 105 ? -10.156 -1.825 20.215 1.00 52.62 105 ASN A C 1
ATOM 850 O O . ASN A 1 105 ? -10.969 -1.233 20.929 1.00 52.62 105 ASN A O 1
ATOM 854 N N . SER A 1 106 ? -10.486 -2.960 19.584 1.00 46.41 106 SER A N 1
ATOM 855 C CA . SER A 1 106 ? -11.744 -3.658 19.832 1.00 46.41 106 SER A CA 1
ATOM 856 C C . SER A 1 106 ? -11.826 -4.062 21.297 1.00 46.41 106 SER A C 1
ATOM 858 O O . SER A 1 106 ? -10.982 -4.778 21.830 1.00 46.41 106 SER A O 1
ATOM 860 N N . ILE A 1 107 ? -12.923 -3.637 21.914 1.00 51.53 107 ILE A N 1
ATOM 861 C CA . ILE A 1 107 ? -13.364 -3.876 23.296 1.00 51.53 107 ILE A CA 1
ATOM 862 C C . ILE A 1 107 ? -13.185 -5.346 23.751 1.00 51.53 107 ILE A C 1
ATOM 864 O O . ILE A 1 107 ? -13.058 -5.614 24.945 1.00 51.53 107 ILE A O 1
ATOM 868 N N . ALA A 1 108 ? -13.130 -6.296 22.812 1.00 47.84 108 ALA A N 1
ATOM 869 C CA . ALA A 1 108 ? -12.977 -7.727 23.054 1.00 47.84 108 ALA A CA 1
ATOM 870 C C . ALA A 1 108 ? -11.585 -8.166 23.566 1.00 47.84 108 ALA A C 1
ATOM 872 O O . ALA A 1 108 ? -11.524 -9.089 24.376 1.00 47.84 108 ALA A O 1
ATOM 873 N N . GLU A 1 109 ? -10.474 -7.527 23.171 1.00 47.75 109 GLU A N 1
ATOM 874 C CA . GLU A 1 109 ? -9.139 -7.919 23.682 1.00 47.75 109 GLU A CA 1
ATOM 875 C C . GLU A 1 109 ? -8.909 -7.445 25.124 1.00 47.75 109 GLU A C 1
ATOM 877 O O . GLU A 1 109 ? -8.209 -8.089 25.906 1.00 47.75 109 GLU A O 1
ATOM 882 N N . VAL A 1 110 ? -9.565 -6.355 25.520 1.00 52.66 110 VAL A N 1
ATOM 883 C CA . VAL A 1 110 ? -9.412 -5.753 26.849 1.00 52.66 110 VAL A CA 1
ATOM 884 C C . VAL A 1 110 ? -10.121 -6.566 27.942 1.00 52.66 110 VAL A C 1
ATOM 886 O O . VAL A 1 110 ? -9.682 -6.550 29.089 1.00 52.66 110 VAL A O 1
ATOM 889 N N . GLN A 1 111 ? -11.168 -7.328 27.606 1.00 54.03 111 GLN A N 1
ATOM 890 C CA . GLN A 1 111 ? -11.876 -8.167 28.583 1.00 54.03 111 GLN A CA 1
ATOM 891 C C . GLN A 1 111 ? -11.067 -9.400 29.027 1.00 54.03 111 GLN A C 1
ATOM 893 O O . GLN A 1 111 ? -11.287 -9.887 30.133 1.00 54.03 111 GLN A O 1
ATOM 898 N N . ASN A 1 112 ? -10.109 -9.865 28.212 1.00 54.03 112 ASN A N 1
ATOM 899 C CA . ASN A 1 112 ? -9.297 -11.060 28.490 1.00 54.03 112 ASN A CA 1
ATOM 900 C C . ASN A 1 112 ? -7.796 -10.779 28.694 1.00 54.03 112 ASN A C 1
ATOM 902 O O . ASN A 1 112 ? -7.050 -11.677 29.088 1.00 54.03 112 ASN A O 1
ATOM 906 N N . ALA A 1 113 ? -7.327 -9.552 28.452 1.00 57.25 113 ALA A N 1
ATOM 907 C CA . ALA A 1 113 ? -5.957 -9.164 28.765 1.00 57.25 113 ALA A CA 1
ATOM 908 C C . ALA A 1 113 ? -5.770 -9.008 30.285 1.00 57.25 113 ALA A C 1
ATOM 910 O O . ALA A 1 113 ? -6.567 -8.363 30.967 1.00 57.25 113 ALA A O 1
ATOM 911 N N . ASN A 1 114 ? -4.681 -9.558 30.833 1.00 63.72 114 ASN A N 1
ATOM 912 C CA . ASN A 1 114 ? -4.313 -9.326 32.229 1.00 63.72 114 ASN A CA 1
ATOM 913 C C . ASN A 1 114 ? -4.102 -7.817 32.451 1.00 63.72 114 ASN A C 1
ATOM 915 O O . ASN A 1 114 ? -3.116 -7.243 31.986 1.00 63.72 114 ASN A O 1
ATOM 919 N N . VAL A 1 115 ? -5.030 -7.185 33.175 1.00 62.34 115 VAL A N 1
ATOM 920 C CA . VAL A 1 115 ? -5.099 -5.733 33.422 1.00 62.34 115 VAL A CA 1
ATOM 921 C C . VAL A 1 115 ? -3.790 -5.167 33.996 1.00 62.34 115 VAL A C 1
ATOM 923 O O . VAL A 1 115 ? -3.490 -3.985 33.823 1.00 62.34 115 VAL A O 1
ATOM 926 N N . ASN A 1 116 ? -2.981 -6.009 34.648 1.00 66.62 116 ASN A N 1
ATOM 927 C CA . ASN A 1 116 ? -1.686 -5.629 35.210 1.00 66.62 116 ASN A CA 1
ATOM 928 C C . ASN A 1 116 ? -0.565 -5.462 34.171 1.00 66.62 116 ASN A C 1
ATOM 930 O O . ASN A 1 116 ? 0.441 -4.841 34.497 1.00 66.62 116 ASN A O 1
ATOM 934 N N . ASN A 1 117 ? -0.727 -5.973 32.946 1.00 65.69 117 ASN A N 1
ATOM 935 C CA . ASN A 1 117 ? 0.282 -5.895 31.880 1.00 65.69 117 ASN A CA 1
ATOM 936 C C . ASN A 1 117 ? -0.023 -4.799 30.835 1.00 65.69 117 ASN A C 1
ATOM 938 O O . ASN A 1 117 ? 0.704 -4.627 29.861 1.00 65.69 117 ASN A O 1
ATOM 942 N N . LEU A 1 118 ? -1.119 -4.055 31.016 1.00 64.25 118 LEU A N 1
ATOM 943 C CA . LEU A 1 118 ? -1.509 -2.957 30.134 1.00 64.25 118 LEU A CA 1
ATOM 944 C C . LEU A 1 118 ? -0.760 -1.668 30.497 1.00 64.25 118 LEU A C 1
ATOM 946 O O . LEU A 1 118 ? -0.612 -1.326 31.673 1.00 64.25 118 LEU A O 1
ATOM 950 N N . GLN A 1 119 ? -0.367 -0.889 29.484 1.00 72.00 119 GLN A N 1
ATOM 951 C CA . GLN A 1 119 ? 0.117 0.478 29.697 1.00 72.00 119 GLN A CA 1
ATOM 952 C C . GLN A 1 119 ? -0.914 1.305 30.489 1.00 72.00 119 GLN A C 1
ATOM 954 O O . GLN A 1 119 ? -2.126 1.150 30.312 1.00 72.00 119 GLN A O 1
ATOM 959 N N . ARG A 1 120 ? -0.439 2.222 31.349 1.00 72.88 120 ARG A N 1
ATOM 960 C CA . ARG A 1 120 ? -1.265 2.985 32.313 1.00 72.88 120 ARG A CA 1
ATOM 961 C C . ARG A 1 120 ? -2.520 3.605 31.689 1.00 72.88 120 ARG A C 1
ATOM 963 O O . ARG A 1 120 ? -3.589 3.535 32.288 1.00 72.88 120 ARG A O 1
ATOM 970 N N . PHE A 1 121 ? -2.396 4.192 30.500 1.00 71.69 121 PHE A N 1
ATOM 971 C CA . PHE A 1 121 ? -3.520 4.794 29.783 1.00 71.69 121 PHE A CA 1
ATOM 972 C C . PHE A 1 121 ? -4.592 3.755 29.412 1.00 71.69 121 PHE A C 1
ATOM 974 O O . PHE A 1 121 ? -5.759 3.923 29.757 1.00 71.69 121 PHE A O 1
ATOM 981 N N . ARG A 1 122 ? -4.184 2.620 28.834 1.00 65.81 122 ARG A N 1
ATOM 982 C CA . ARG A 1 122 ? -5.077 1.514 28.447 1.00 65.81 122 ARG A CA 1
ATOM 983 C C . ARG A 1 122 ? -5.805 0.897 29.635 1.00 65.81 122 ARG A C 1
ATOM 985 O O . ARG A 1 122 ? -6.986 0.574 29.542 1.00 65.81 122 ARG A O 1
ATOM 992 N N . ARG A 1 123 ? -5.137 0.814 30.786 1.00 70.00 123 ARG A N 1
ATOM 993 C CA . ARG A 1 123 ? -5.757 0.375 32.043 1.00 70.00 123 ARG A CA 1
ATOM 994 C C . ARG A 1 123 ? -6.880 1.314 32.500 1.00 70.00 123 ARG A C 1
ATOM 996 O O . ARG A 1 123 ? -7.919 0.846 32.959 1.00 70.00 123 ARG A O 1
ATOM 1003 N N . ILE A 1 124 ? -6.688 2.627 32.367 1.00 76.75 124 ILE A N 1
ATOM 1004 C CA . ILE A 1 124 ? -7.709 3.630 32.706 1.00 76.75 124 ILE A CA 1
ATOM 1005 C C . ILE A 1 124 ? -8.897 3.534 31.741 1.00 76.75 124 ILE A C 1
ATOM 1007 O O . ILE A 1 124 ? -10.043 3.564 32.187 1.00 76.75 124 ILE A O 1
ATOM 1011 N N . GLU A 1 125 ? -8.645 3.381 30.439 1.00 76.12 125 GLU A N 1
ATOM 1012 C CA . GLU A 1 125 ? -9.707 3.204 29.439 1.00 76.12 125 GLU A CA 1
ATOM 1013 C C . GLU A 1 125 ? -10.545 1.949 29.708 1.00 76.12 125 GLU A C 1
ATOM 1015 O O . GLU A 1 125 ? -11.772 2.037 29.757 1.00 76.12 125 GLU A O 1
ATOM 1020 N N . CYS A 1 126 ? -9.888 0.818 29.984 1.00 75.38 126 CYS A N 1
ATOM 1021 C CA . CYS A 1 126 ? -10.535 -0.435 30.374 1.00 75.38 126 CYS A CA 1
ATOM 1022 C C . CYS A 1 126 ? -11.487 -0.242 31.563 1.00 75.38 126 CYS A C 1
ATOM 1024 O O . CYS A 1 126 ? -12.647 -0.652 31.516 1.00 75.38 126 CYS A O 1
ATOM 1026 N N . LEU A 1 127 ? -11.011 0.401 32.635 1.00 79.06 127 LEU A N 1
ATOM 1027 C CA . LEU A 1 127 ? -11.810 0.637 33.840 1.00 79.06 127 LEU A CA 1
ATOM 1028 C C . LEU A 1 127 ? -13.019 1.533 33.557 1.00 79.06 127 LEU A C 1
ATOM 1030 O O . LEU A 1 127 ? -14.115 1.240 34.033 1.00 79.06 127 LEU A O 1
ATOM 1034 N N . LYS A 1 128 ? -12.841 2.594 32.757 1.00 82.38 128 LYS A N 1
ATOM 1035 C CA . LYS A 1 128 ? -13.939 3.481 32.346 1.00 82.38 128 LYS A CA 1
ATOM 1036 C C . LYS A 1 128 ? -14.997 2.713 31.557 1.00 82.38 128 LYS A C 1
ATOM 1038 O O . LYS A 1 128 ? -16.176 2.825 31.870 1.00 82.38 128 LYS A O 1
ATOM 1043 N N . GLN A 1 129 ? -14.591 1.930 30.560 1.00 79.19 129 GLN A N 1
ATOM 1044 C CA . GLN A 1 129 ? -15.517 1.163 29.723 1.00 79.19 129 GLN A CA 1
ATOM 1045 C C . GLN A 1 129 ? -16.281 0.113 30.534 1.00 79.19 129 GLN A C 1
ATOM 1047 O O . GLN A 1 129 ? -17.506 0.055 30.452 1.00 79.19 129 GLN A O 1
ATOM 1052 N N . HIS A 1 130 ? -15.581 -0.665 31.364 1.00 81.31 130 HIS A N 1
ATOM 1053 C CA . HIS A 1 130 ? -16.206 -1.660 32.236 1.00 81.31 130 HIS A CA 1
ATOM 1054 C C . HIS A 1 130 ? -17.216 -1.014 33.195 1.00 81.31 130 HIS A C 1
ATOM 1056 O O . HIS A 1 130 ? -18.335 -1.506 33.353 1.00 81.31 130 HIS A O 1
ATOM 1062 N N . PHE A 1 131 ? -16.848 0.123 33.793 1.00 82.81 131 PHE A N 1
ATOM 1063 C CA . PHE A 1 131 ? -17.751 0.894 34.638 1.00 82.81 131 PHE A CA 1
ATOM 1064 C C . PHE A 1 131 ? -19.011 1.320 33.879 1.00 82.81 131 PHE A C 1
ATOM 1066 O O . PHE A 1 131 ? -20.110 1.021 34.336 1.00 82.81 131 PHE A O 1
ATOM 1073 N N . TRP A 1 132 ? -18.874 1.965 32.717 1.00 82.31 132 TRP A N 1
ATOM 1074 C CA . TRP A 1 132 ? -20.021 2.464 31.953 1.00 82.31 132 TRP A CA 1
ATOM 1075 C C . TRP A 1 132 ? -20.909 1.350 31.411 1.00 82.31 132 TRP A C 1
ATOM 1077 O O . TRP A 1 132 ? -22.128 1.495 31.437 1.00 82.31 132 TRP A O 1
ATOM 1087 N N . SER A 1 133 ? -20.320 0.228 30.989 1.00 83.06 133 SER A N 1
ATOM 1088 C CA . SER A 1 133 ? -21.070 -0.953 30.562 1.00 83.06 133 SER A CA 1
ATOM 1089 C C . SER A 1 133 ? -21.938 -1.487 31.694 1.00 83.06 133 SER A C 1
ATOM 1091 O O . SER A 1 133 ? -23.109 -1.774 31.485 1.00 83.06 133 SER A O 1
ATOM 1093 N N . ARG A 1 134 ? -21.400 -1.607 32.910 1.00 83.81 134 ARG A N 1
ATOM 1094 C CA . ARG A 1 134 ? -22.190 -2.071 34.056 1.00 83.81 134 ARG A CA 1
ATOM 1095 C C . ARG A 1 134 ? -23.205 -1.024 34.509 1.00 83.81 134 ARG A C 1
ATOM 1097 O O . ARG A 1 134 ? -24.350 -1.362 34.791 1.00 83.81 134 ARG A O 1
ATOM 1104 N N . PHE A 1 135 ? -22.789 0.238 34.568 1.00 85.69 135 PHE A N 1
ATOM 1105 C CA . PHE A 1 135 ? -23.638 1.342 34.994 1.00 85.69 135 PHE A CA 1
ATOM 1106 C C . PHE A 1 135 ? -24.862 1.477 34.092 1.00 85.69 135 PHE A C 1
ATOM 1108 O O . PHE A 1 135 ?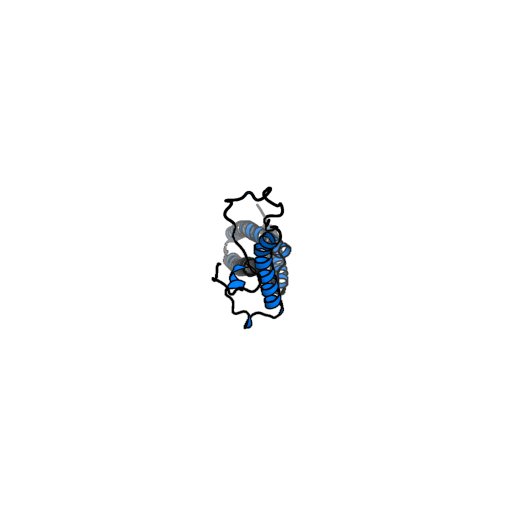 -25.962 1.585 34.611 1.00 85.69 135 PHE A O 1
ATOM 1115 N N . SER A 1 136 ? -24.712 1.411 32.766 1.00 86.31 136 SER A N 1
ATOM 1116 C CA . SER A 1 136 ? -25.847 1.552 31.846 1.00 86.31 136 SER A CA 1
ATOM 1117 C C . SER A 1 136 ? -26.902 0.455 32.019 1.00 86.31 136 SER A C 1
ATOM 1119 O O . SER A 1 136 ? -28.094 0.754 31.971 1.00 86.31 136 SER A O 1
ATOM 1121 N N . HIS A 1 137 ? -26.481 -0.787 32.277 1.00 81.38 137 HIS A N 1
ATOM 1122 C CA . HIS A 1 137 ? -27.391 -1.912 32.514 1.00 81.38 137 HIS A CA 1
ATOM 1123 C C . HIS A 1 137 ? -28.162 -1.761 33.833 1.00 81.38 137 HIS A C 1
ATOM 1125 O O . HIS A 1 137 ? -29.372 -1.967 33.876 1.00 81.38 137 HIS A O 1
ATOM 1131 N N . GLU A 1 138 ? -27.477 -1.366 34.905 1.00 84.94 138 GLU A N 1
ATOM 1132 C CA . GLU A 1 138 ? -28.073 -1.236 36.243 1.00 84.94 138 GLU A CA 1
ATOM 1133 C C . GLU A 1 138 ? -28.869 0.068 36.415 1.00 84.94 138 GLU A C 1
ATOM 1135 O O . GLU A 1 138 ? -29.834 0.132 37.176 1.00 84.94 138 GLU A O 1
ATOM 1140 N N . TYR A 1 139 ? -28.497 1.125 35.694 1.00 82.94 139 TYR A N 1
ATOM 1141 C CA . TYR A 1 139 ? -29.124 2.440 35.805 1.00 82.94 139 TYR A CA 1
ATOM 1142 C C . TYR A 1 139 ? -30.611 2.408 35.428 1.00 82.94 139 TYR A C 1
ATOM 1144 O O . TYR A 1 139 ? -31.428 3.058 36.080 1.00 82.94 139 TYR A O 1
ATOM 1152 N N . ILE A 1 140 ? -30.989 1.591 34.439 1.00 75.31 140 ILE A N 1
ATOM 1153 C CA . ILE A 1 140 ? -32.395 1.396 34.051 1.00 75.31 140 ILE A CA 1
ATOM 1154 C C . ILE A 1 140 ? -33.204 0.787 35.208 1.00 75.31 140 ILE A C 1
ATOM 1156 O O . ILE A 1 140 ? -34.334 1.209 35.455 1.00 75.31 140 ILE A O 1
ATOM 1160 N N . LEU A 1 141 ? -32.620 -0.151 35.962 1.00 77.12 141 LEU A N 1
ATOM 1161 C CA . LEU A 1 141 ? -33.262 -0.749 37.139 1.00 77.12 141 LEU A CA 1
ATOM 1162 C C . LEU A 1 141 ? -33.431 0.265 38.275 1.00 77.12 141 LEU A C 1
ATOM 1164 O O . LEU A 1 141 ? -34.410 0.205 39.015 1.00 77.12 141 LEU A O 1
ATOM 1168 N N . TRP A 1 142 ? -32.505 1.215 38.406 1.00 74.25 142 TRP A N 1
ATOM 1169 C CA . TRP A 1 142 ? -32.612 2.314 39.369 1.00 74.25 142 TRP A CA 1
ATOM 1170 C C . TRP A 1 142 ? -33.704 3.328 39.020 1.00 74.25 142 TRP A C 1
ATOM 1172 O O . TRP A 1 142 ? -34.315 3.900 39.922 1.00 74.25 142 TRP A O 1
ATOM 1182 N N . LEU A 1 143 ? -33.975 3.541 37.731 1.00 76.94 143 LEU A N 1
ATOM 1183 C CA . LEU A 1 143 ? -35.057 4.419 37.280 1.00 76.94 143 LEU A CA 1
ATOM 1184 C C . LEU A 1 143 ? -36.448 3.800 37.469 1.00 76.94 143 LEU A C 1
ATOM 1186 O O . LEU A 1 143 ? -37.439 4.530 37.537 1.00 76.94 143 LEU A O 1
ATOM 1190 N N . GLN A 1 144 ? -36.544 2.473 37.590 1.00 75.94 144 GLN A N 1
ATOM 1191 C CA . GLN A 1 144 ? -37.799 1.820 37.942 1.00 75.94 144 GLN A CA 1
ATOM 1192 C C . GLN A 1 144 ? -38.152 2.102 39.406 1.00 75.94 144 GLN A C 1
ATOM 1194 O O . GLN A 1 144 ? -37.680 1.443 40.336 1.00 75.94 144 GLN A O 1
ATOM 1199 N N . GLN A 1 145 ? -39.056 3.058 39.622 1.00 69.12 145 GLN A N 1
ATOM 1200 C CA . GLN A 1 145 ? -39.713 3.218 40.914 1.00 69.12 145 GLN A CA 1
ATOM 1201 C C . GLN A 1 145 ? -40.449 1.923 41.268 1.00 69.12 145 GLN A C 1
ATOM 1203 O O . GLN A 1 145 ? -41.445 1.556 40.645 1.00 69.12 145 GLN A O 1
ATOM 1208 N N . ARG A 1 146 ? -39.979 1.229 42.308 1.00 69.25 146 ARG A N 1
ATOM 1209 C CA . ARG A 1 146 ? -40.730 0.125 42.906 1.00 69.25 146 ARG A CA 1
ATOM 1210 C C . ARG A 1 146 ? -41.973 0.699 43.574 1.00 69.25 146 ARG A C 1
ATOM 1212 O O . ARG A 1 146 ? -41.897 1.235 44.679 1.00 69.25 146 ARG A O 1
ATOM 1219 N N . THR A 1 147 ? -43.118 0.571 42.913 1.00 65.38 147 THR A N 1
ATOM 1220 C CA . THR A 1 147 ? -44.418 0.912 43.484 1.00 65.38 147 THR A CA 1
ATOM 1221 C C . THR A 1 147 ? -44.714 -0.048 44.631 1.00 65.38 147 THR A C 1
ATOM 1223 O O . THR A 1 147 ? -45.216 -1.153 44.432 1.00 65.38 147 THR A O 1
ATOM 1226 N N . LYS A 1 148 ? -44.380 0.347 45.861 1.00 64.94 148 LYS A N 1
ATOM 1227 C CA . LYS A 1 148 ? -45.057 -0.223 47.027 1.00 64.94 148 LYS A CA 1
ATOM 1228 C C . LYS A 1 148 ? -46.496 0.279 47.032 1.00 64.94 148 LYS A C 1
ATOM 1230 O O . LYS A 1 148 ? -46.767 1.358 46.514 1.00 64.94 148 LYS A O 1
ATOM 1235 N N . TRP A 1 149 ? -47.396 -0.509 47.611 1.00 65.25 149 TRP A N 1
ATOM 1236 C CA . TRP A 1 149 ? -48.795 -0.156 47.847 1.00 65.25 149 TRP A CA 1
ATOM 1237 C C . TRP A 1 149 ? -48.893 1.237 48.498 1.00 65.25 149 TRP A C 1
ATOM 1239 O O . TRP A 1 149 ? -48.683 1.387 49.696 1.00 65.25 149 TRP A O 1
ATOM 1249 N N . LEU A 1 150 ? -49.120 2.267 47.676 1.00 60.94 150 LEU A N 1
ATOM 1250 C CA . LEU A 1 150 ? -49.136 3.685 48.070 1.00 60.94 150 LEU A CA 1
ATOM 1251 C C . LEU A 1 150 ? -50.530 4.153 48.506 1.00 60.94 150 LEU A C 1
ATOM 1253 O O . LEU A 1 150 ? -50.677 5.262 49.010 1.00 60.94 150 LEU A O 1
ATOM 1257 N N . ARG A 1 151 ? -51.556 3.326 48.290 1.00 68.81 151 ARG A N 1
ATOM 1258 C CA . ARG A 1 151 ? -52.946 3.611 48.648 1.00 68.81 151 ARG A CA 1
ATOM 1259 C C . ARG A 1 151 ? -53.426 2.557 49.637 1.00 68.81 151 ARG A C 1
ATOM 1261 O O . ARG A 1 151 ? -53.163 1.372 49.433 1.00 68.81 151 ARG A O 1
ATOM 1268 N N . SER A 1 152 ? -54.121 2.987 50.686 1.00 68.31 152 SER A N 1
ATOM 1269 C CA . SER A 1 152 ? -54.871 2.080 51.551 1.00 68.31 152 SER A CA 1
ATOM 1270 C C . SER A 1 152 ? -55.968 1.415 50.719 1.00 68.31 152 SER A C 1
ATOM 1272 O O . SER A 1 152 ? -56.780 2.082 50.078 1.00 68.31 152 SER A O 1
ATOM 1274 N N . SER A 1 153 ? -55.956 0.087 50.676 1.00 64.81 153 SER A N 1
ATOM 1275 C CA . SER A 1 153 ? -57.021 -0.691 50.052 1.00 64.81 153 SER A CA 1
ATOM 1276 C C . SER A 1 153 ? -58.214 -0.743 51.007 1.00 64.81 153 SER A C 1
ATOM 1278 O O . SER A 1 153 ? -58.323 -1.685 51.781 1.00 64.81 153 SER A O 1
ATOM 1280 N N . GLY A 1 154 ? -59.082 0.272 50.949 1.00 72.12 154 GLY A N 1
ATOM 1281 C CA . GLY A 1 154 ? -60.413 0.264 51.571 1.00 72.12 154 GLY A CA 1
ATOM 1282 C C . GLY A 1 154 ? -60.461 0.268 53.105 1.00 72.12 154 GLY A C 1
ATOM 1283 O O . GLY A 1 154 ? -59.440 0.269 53.791 1.00 72.12 154 GLY A O 1
ATOM 1284 N N . GLU A 1 155 ? -61.688 0.320 53.625 1.00 78.25 155 GLU A N 1
ATOM 1285 C CA . GLU A 1 155 ? -62.014 0.186 55.048 1.00 78.25 155 GLU A CA 1
ATOM 1286 C C . GLU A 1 155 ? -61.938 -1.301 55.440 1.00 78.25 155 GLU A C 1
ATOM 1288 O O . GLU A 1 155 ? -62.474 -2.159 54.738 1.00 78.25 155 GLU A O 1
ATOM 1293 N N . LEU A 1 156 ? -61.227 -1.624 56.524 1.00 80.19 156 LEU A N 1
ATOM 1294 C CA . LEU A 1 156 ? -61.061 -3.004 56.988 1.00 80.19 156 LEU A CA 1
ATOM 1295 C C . LEU A 1 156 ? -62.348 -3.468 57.678 1.00 80.19 156 LEU A C 1
ATOM 1297 O O . LEU A 1 156 ? -62.718 -2.922 58.715 1.00 80.19 156 LEU A O 1
ATOM 1301 N N . THR A 1 157 ? -63.016 -4.477 57.123 1.00 83.25 157 THR A N 1
ATOM 1302 C CA . THR A 1 157 ? -64.210 -5.081 57.730 1.00 83.25 157 THR A CA 1
ATOM 1303 C C . THR A 1 157 ? -63.850 -6.292 58.590 1.00 83.25 157 THR A C 1
ATOM 1305 O O . THR A 1 157 ? -62.858 -6.987 58.338 1.00 83.25 157 THR A O 1
ATOM 1308 N N . GLU A 1 158 ? -64.669 -6.564 59.611 1.00 83.38 158 GLU A N 1
ATOM 1309 C CA . GLU A 1 158 ? -64.531 -7.755 60.454 1.00 83.38 158 GLU A CA 1
ATOM 1310 C C . GLU A 1 158 ? -64.583 -9.035 59.597 1.00 83.38 158 GLU A C 1
ATOM 1312 O O . GLU A 1 158 ? -65.453 -9.192 58.741 1.00 83.38 158 GLU A O 1
ATOM 1317 N N . GLY A 1 159 ? -63.613 -9.935 59.800 1.00 82.94 159 GLY A N 1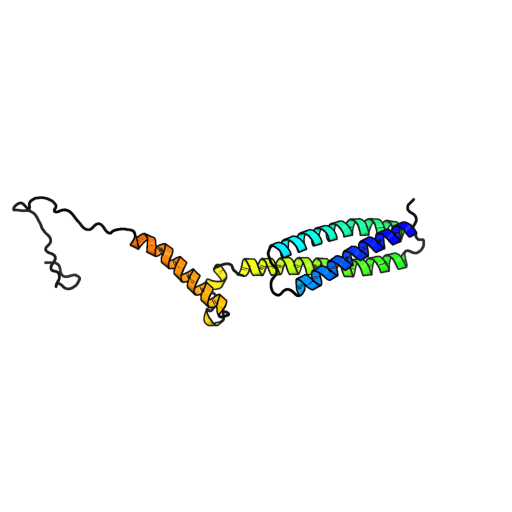
ATOM 1318 C CA . GLY A 1 159 ? -63.421 -11.148 58.990 1.00 82.94 159 GLY A CA 1
ATOM 1319 C C . GLY A 1 159 ? -62.371 -11.031 57.875 1.00 82.94 159 GLY A C 1
ATOM 1320 O O . GLY A 1 159 ? -62.058 -12.031 57.230 1.00 82.94 159 GLY A O 1
ATOM 1321 N N . THR A 1 160 ? -61.782 -9.849 57.662 1.00 80.31 160 THR A N 1
ATOM 1322 C CA . THR A 1 160 ? -60.713 -9.656 56.667 1.00 80.31 160 THR A CA 1
ATOM 1323 C C . THR A 1 160 ? -59.366 -10.181 57.179 1.00 80.31 160 THR A C 1
ATOM 1325 O O . THR A 1 160 ? -58.890 -9.769 58.236 1.00 80.31 160 THR A O 1
ATOM 1328 N N . LEU A 1 161 ? -58.718 -11.063 56.409 1.00 79.00 161 LEU A N 1
ATOM 1329 C CA . LEU A 1 161 ? -57.382 -11.581 56.717 1.00 79.00 161 LEU A CA 1
ATOM 1330 C C . LEU A 1 161 ? -56.312 -10.515 56.426 1.00 79.00 161 LEU A C 1
ATOM 1332 O O . LEU A 1 161 ? -56.215 -10.018 55.303 1.00 79.00 161 LEU A O 1
ATOM 1336 N N . VAL A 1 162 ? -55.478 -10.199 57.416 1.00 78.75 162 VAL A N 1
ATOM 1337 C CA . VAL A 1 162 ? -54.386 -9.222 57.294 1.00 78.75 162 VAL A CA 1
ATOM 1338 C C . VAL A 1 162 ? -53.051 -9.843 57.693 1.00 78.75 162 VAL A C 1
ATOM 1340 O O . VAL A 1 162 ? -52.991 -10.675 58.593 1.00 78.75 162 VAL A O 1
ATOM 1343 N N . VAL A 1 163 ? -51.972 -9.426 57.026 1.00 74.25 163 VAL A N 1
ATOM 1344 C CA . VAL A 1 163 ? -50.598 -9.815 57.379 1.00 74.25 163 VAL A CA 1
ATOM 1345 C C . VAL A 1 163 ? -49.975 -8.703 58.212 1.00 74.25 163 VAL A C 1
ATOM 1347 O O . VAL A 1 163 ? -49.843 -7.569 57.743 1.00 74.25 163 VAL A O 1
ATOM 1350 N N . ILE A 1 164 ? -49.566 -9.025 59.436 1.00 73.38 164 ILE A N 1
ATOM 1351 C CA . ILE A 1 164 ? -48.917 -8.077 60.341 1.00 73.38 164 ILE A CA 1
ATOM 1352 C C . ILE A 1 164 ? -47.410 -8.158 60.112 1.00 73.38 164 ILE A C 1
ATOM 1354 O O . ILE A 1 164 ? -46.773 -9.173 60.375 1.00 73.38 164 ILE A O 1
ATOM 1358 N N . LYS A 1 165 ? -46.818 -7.074 59.604 1.00 70.75 165 LYS A N 1
ATOM 1359 C CA . LYS A 1 165 ? -45.368 -6.984 59.415 1.00 70.75 165 LYS A CA 1
ATOM 1360 C C . LYS A 1 165 ? -44.740 -6.141 60.520 1.00 70.75 165 LYS A C 1
ATOM 1362 O O . LYS A 1 165 ? -44.755 -4.912 60.436 1.00 70.75 165 LYS A O 1
ATOM 1367 N N . ASP A 1 166 ? -44.144 -6.796 61.508 1.00 76.19 166 ASP A N 1
ATOM 1368 C CA . ASP A 1 166 ? -43.304 -6.132 62.504 1.00 76.19 166 ASP A CA 1
ATOM 1369 C C . ASP A 1 166 ? -41.923 -5.786 61.904 1.00 76.19 166 ASP A C 1
ATOM 1371 O O . ASP A 1 166 ? -41.338 -6.532 61.116 1.00 76.19 166 ASP A O 1
ATOM 1375 N N . LYS A 1 167 ? -41.422 -4.589 62.222 1.00 72.56 167 LYS A N 1
ATOM 1376 C CA . LYS A 1 167 ? -40.135 -4.074 61.730 1.00 72.56 167 LYS A CA 1
ATOM 1377 C C . LYS A 1 167 ? -38.945 -4.687 62.473 1.00 72.56 167 LYS A C 1
ATOM 1379 O O . LYS A 1 167 ? -37.838 -4.616 61.947 1.00 72.56 167 LYS A O 1
ATOM 1384 N N . GLY A 1 168 ? -39.162 -5.245 63.668 1.00 78.31 168 GLY A N 1
ATOM 1385 C CA . GLY A 1 168 ? -38.123 -5.858 64.500 1.00 78.31 168 GLY A CA 1
ATOM 1386 C C . GLY A 1 168 ? -37.908 -7.359 64.280 1.00 78.31 168 GLY A C 1
ATOM 1387 O O . GLY A 1 168 ? -36.987 -7.924 64.867 1.00 78.31 168 GLY A O 1
ATOM 1388 N N . SER A 1 169 ? -38.730 -8.026 63.464 1.00 74.31 169 SER A N 1
ATOM 1389 C CA . SER A 1 169 ? -38.670 -9.485 63.331 1.00 74.31 169 SER A CA 1
ATOM 1390 C C . SER A 1 169 ? -37.493 -9.969 62.466 1.00 74.31 169 SER A C 1
ATOM 1392 O O . SER A 1 169 ? -37.167 -9.335 61.454 1.00 74.31 169 SER A O 1
ATOM 1394 N N . PRO A 1 170 ? -36.867 -11.114 62.810 1.00 75.38 170 PRO A N 1
ATOM 1395 C CA . PRO A 1 170 ? -35.830 -11.726 61.986 1.00 75.38 170 PRO A CA 1
ATOM 1396 C C . PRO A 1 170 ? -36.372 -12.148 60.607 1.00 75.38 170 PRO A C 1
ATOM 1398 O O . PRO A 1 170 ? -37.559 -12.463 60.479 1.00 75.38 170 PRO A O 1
ATOM 1401 N N . PRO A 1 171 ? -35.518 -12.227 59.569 1.00 70.56 171 PRO A N 1
ATOM 1402 C CA . PRO A 1 171 ? -35.910 -12.796 58.283 1.00 70.56 171 PRO A CA 1
ATOM 1403 C C . PRO A 1 171 ? -36.506 -14.204 58.462 1.00 70.56 171 PRO A C 1
ATOM 1405 O O . PRO A 1 171 ? -35.952 -15.004 59.209 1.00 70.56 171 PRO A O 1
ATOM 1408 N N . LEU A 1 172 ? -37.590 -14.509 57.736 1.00 68.88 172 LEU A N 1
ATOM 1409 C CA . LEU A 1 172 ? -38.311 -15.801 57.713 1.00 68.88 172 LEU A CA 1
ATOM 1410 C C . LEU A 1 172 ? -39.240 -16.107 58.901 1.00 68.88 172 LEU A C 1
ATOM 1412 O O . LEU A 1 172 ? -39.864 -17.166 58.894 1.00 68.88 172 LEU A O 1
ATOM 1416 N N . LEU A 1 173 ? -39.418 -15.193 59.857 1.00 63.50 173 LEU A N 1
ATOM 1417 C CA . LEU A 1 173 ? -40.410 -15.350 60.925 1.00 63.50 173 LEU A CA 1
ATOM 1418 C C . LEU A 1 173 ? -41.662 -14.516 60.603 1.00 63.50 173 LEU A C 1
ATOM 1420 O O . LEU A 1 173 ? -41.593 -13.290 60.547 1.00 63.50 173 LEU A O 1
ATOM 1424 N N . TRP A 1 174 ? -42.780 -15.194 60.332 1.00 66.81 174 TRP A N 1
ATOM 1425 C CA . TRP A 1 174 ? -44.077 -14.591 60.005 1.00 66.81 174 TRP A CA 1
ATOM 1426 C C . TRP A 1 174 ? -45.045 -14.954 61.139 1.00 66.81 174 TRP A C 1
ATOM 1428 O O . TRP A 1 174 ? -45.131 -16.132 61.491 1.00 66.81 174 TRP A O 1
ATOM 1438 N N . LEU A 1 175 ? -45.702 -13.952 61.730 1.00 58.38 175 LEU A N 1
ATOM 1439 C CA . LEU A 1 175 ? -46.726 -14.097 62.774 1.00 58.38 175 LEU A CA 1
ATOM 1440 C C . LEU A 1 175 ? -48.124 -13.915 62.181 1.00 58.38 175 LEU A C 1
ATOM 1442 O O . LEU A 1 175 ? -48.258 -13.079 61.256 1.00 58.38 175 LEU A O 1
#

pLDDT: mean 83.44, std 13.61, range [46.41, 97.88]

Organism: Trichoplusia ni (NCBI:txid7111)

Sequence (175 aa):
MSDIKSLIKKRASIKAKLTQFSSYLNIAKSCEQLSEVQIVEVEYRLNTIENLYDKYDVLQTDMEEMVDDPSEQYAEREEFEKQYYSLVAAARQLISNARKQASGNSIAEVQNANVNNLQRFRRIECLKQHFWSRFSHEYILWLQQRTKWLRSSGELTEGTLVVIKDKGSPPLLWL

Solvent-accessible surface area (backbone atoms only — not comparable to full-atom values): 10654 Å² total; per-residue (Å²): 133,85,53,70,73,58,51,53,52,52,50,51,54,53,52,50,52,54,51,53,50,50,57,51,49,54,56,59,68,70,45,93,70,74,51,73,68,54,46,53,49,52,51,55,52,46,54,53,51,57,64,45,47,62,58,44,51,55,53,49,51,56,53,34,73,73,39,100,72,36,67,67,51,51,54,54,48,53,56,49,47,57,52,47,54,55,50,53,52,52,50,52,51,51,46,52,50,46,51,46,56,64,54,64,68,39,73,72,57,65,77,75,47,65,67,87,77,46,58,72,67,58,40,52,51,50,52,52,50,54,48,50,59,51,45,61,65,50,48,58,61,68,68,54,76,79,81,63,89,85,62,84,85,72,83,90,55,94,89,66,89,80,84,66,81,69,89,86,61,60,92,95,67,84,111

Nearest PDB structures (foldseek):
  3lg7-assembly1_B  TM=4.976E-01  e=2.318E+00  synthetic construct

Secondary structure (DSSP, 8-state):
---HHHHHHHHHHHHHHHHHHHHHHHHHHH-SS--HHHHHHHHHHHHHHHHHHHHHHHHHHHHHHTSS--HHHHHHHHHHHHHHHHHHHHHHHHHHHHHHHHHHT-HHHHHHS-GGGS-HHHHHHHHHHHHHHHHHHHHHHHHS------S--SPPPTT-------SSPPTT---

InterPro domains:
  IPR040676 Domain of unknown function DUF5641 [PF18701] (119-174)

Foldseek 3Di:
DDDLVNLVVVLVVLVVLLVVLVVVLVVVVPDPADDPVRLVVLVVSLVVNVVSVVVNVVSLVVNCVVDPDCPVSVVVVVVSVVSSVVSSVSSVVSSVVNVVVVCVPPLVVLVPDPLVPDDPVSNVVSVVVVVVVVCVVCVVVVPDDPDDPPDPPDDDDPPDDDFDDDPPDDPPDGD

Mean predicted aligned error: 15.42 Å

Radius of gyration: 36.25 Å; Cα contacts (8 Å, |Δi|>4): 53; chains: 1; bounding box: 85×26×99 Å